Protein AF-A0A522CLH1-F1 (afdb_monomer)

Nearest PDB structures (foldseek):
  8a1g-assembly2_B  TM=3.200E-01  e=8.441E+00  Homo sapiens

Foldseek 3Di:
DVVVVCVVVVVVLVVVVVVLVVCPVDCQQFVAWDQAPVGIDTAGHVSVVVVLVSVVVVLVVVVVVLVVVLVPDPDPLVNVLSVQLNVLVVVLNVLQVQCVCNNHRHRGDRSNVVNVVSVVSNVCSCVVVVVVVPPVVPDDPVNVVVVVVVCCVVPPDDPVVVVVVVVVVVVVVVD

Mean predicted aligned error: 12.82 Å

Solvent-accessible surface area (backbone atoms only — not comparable to full-atom values): 9777 Å² total; per-residue (Å²): 126,73,67,71,74,48,46,60,55,51,52,51,49,50,54,51,49,52,57,54,59,64,40,63,86,37,57,51,26,47,67,52,72,41,85,47,98,93,46,77,34,62,22,65,16,68,52,41,52,52,48,50,54,53,50,50,54,52,49,53,52,51,52,52,55,45,60,58,49,64,73,70,60,86,54,69,69,61,52,51,40,52,52,44,39,50,51,19,54,53,50,36,51,54,25,45,58,44,25,50,51,30,30,72,73,42,96,46,80,45,40,37,77,55,42,61,56,28,50,51,48,31,50,51,39,47,48,62,53,50,58,74,66,52,56,78,92,70,64,48,74,64,60,54,46,53,54,49,49,54,46,50,71,76,51,63,78,56,75,69,57,58,53,54,55,50,52,61,52,53,55,66,76,76,109

pLDDT: mean 79.71, std 14.05, range [39.56, 94.69]

Structure (mmCIF, N/CA/C/O backbone):
data_AF-A0A522CLH1-F1
#
_entry.id   AF-A0A522CLH1-F1
#
loop_
_atom_site.group_PDB
_atom_site.id
_atom_site.type_symbol
_atom_site.label_atom_id
_atom_site.label_alt_id
_atom_site.label_comp_id
_atom_site.label_asym_id
_atom_site.label_entity_id
_atom_site.label_seq_id
_atom_site.pdbx_PDB_ins_code
_atom_site.Cartn_x
_atom_site.Cartn_y
_atom_site.Cartn_z
_atom_site.occupancy
_atom_site.B_iso_or_equiv
_atom_site.auth_seq_id
_atom_site.auth_comp_id
_atom_site.auth_asym_id
_atom_site.auth_atom_id
_atom_site.pdbx_PDB_model_num
ATOM 1 N N . MET A 1 1 ? -24.764 13.441 1.433 1.00 39.56 1 MET A N 1
ATOM 2 C CA . MET A 1 1 ? -24.248 14.141 0.227 1.00 39.56 1 MET A CA 1
ATOM 3 C C . MET A 1 1 ? -22.774 13.862 -0.121 1.00 39.56 1 MET A C 1
ATOM 5 O O . MET A 1 1 ? -22.397 14.123 -1.254 1.00 39.56 1 MET A O 1
ATOM 9 N N . ILE A 1 2 ? -21.940 13.295 0.769 1.00 50.16 2 ILE A N 1
ATOM 10 C CA . ILE A 1 2 ? -20.507 13.024 0.492 1.00 50.16 2 ILE A CA 1
ATOM 11 C C . ILE A 1 2 ? -20.287 11.871 -0.520 1.00 50.16 2 ILE A C 1
ATOM 13 O O . ILE A 1 2 ? -19.325 11.907 -1.280 1.00 50.16 2 ILE A O 1
ATOM 17 N N . HIS A 1 3 ? -21.199 10.892 -0.607 1.00 53.88 3 HIS A N 1
ATOM 18 C CA . HIS A 1 3 ? -21.029 9.712 -1.473 1.00 53.88 3 HIS A CA 1
ATOM 19 C C . HIS A 1 3 ? -20.966 10.001 -2.984 1.00 53.88 3 HIS A C 1
ATOM 21 O O . HIS A 1 3 ? -20.136 9.411 -3.668 1.00 53.88 3 HIS A O 1
ATOM 27 N N . ARG A 1 4 ? -21.772 10.927 -3.530 1.00 59.34 4 ARG A N 1
ATOM 28 C CA . ARG A 1 4 ? -21.798 11.158 -4.992 1.00 59.34 4 ARG A CA 1
ATOM 29 C C . ARG A 1 4 ? -20.530 11.821 -5.535 1.00 59.34 4 ARG A C 1
ATOM 31 O O . ARG A 1 4 ? -20.151 11.545 -6.666 1.00 59.34 4 ARG A O 1
ATOM 38 N N . ARG A 1 5 ? -19.857 12.668 -4.746 1.00 64.81 5 ARG A N 1
ATOM 39 C CA . ARG A 1 5 ? -18.684 13.426 -5.220 1.00 64.81 5 ARG A CA 1
ATOM 40 C C . ARG A 1 5 ? -17.432 12.556 -5.358 1.00 64.81 5 ARG A C 1
ATOM 42 O O . ARG A 1 5 ? -16.604 12.821 -6.220 1.00 64.81 5 ARG A O 1
ATOM 49 N N . ASN A 1 6 ? -17.314 11.511 -4.543 1.00 77.06 6 ASN A N 1
ATOM 50 C CA . ASN A 1 6 ? -16.165 10.607 -4.584 1.00 77.06 6 ASN A CA 1
ATOM 51 C C . ASN A 1 6 ? -16.384 9.419 -5.530 1.00 77.06 6 ASN A C 1
ATOM 53 O O . ASN A 1 6 ? -15.408 8.804 -5.936 1.00 77.06 6 ASN A O 1
ATOM 57 N N . ALA A 1 7 ? -17.629 9.142 -5.936 1.00 81.62 7 ALA A N 1
ATOM 58 C CA . ALA A 1 7 ? -17.943 8.047 -6.853 1.00 81.62 7 ALA A CA 1
ATOM 59 C C . ALA A 1 7 ? -17.172 8.160 -8.178 1.00 81.62 7 ALA A C 1
ATOM 61 O O . ALA A 1 7 ? -16.608 7.176 -8.639 1.00 81.62 7 ALA A O 1
ATOM 62 N N . ALA A 1 8 ? -17.070 9.366 -8.745 1.00 84.44 8 ALA A N 1
ATOM 63 C CA . ALA A 1 8 ? -16.298 9.593 -9.966 1.00 84.44 8 ALA A CA 1
ATOM 64 C C . ALA A 1 8 ? -14.799 9.294 -9.777 1.00 84.44 8 ALA A C 1
ATOM 66 O O . ALA A 1 8 ? -14.189 8.670 -10.637 1.00 84.44 8 ALA A O 1
ATOM 67 N N . ILE A 1 9 ? -14.220 9.687 -8.635 1.00 85.31 9 ILE A N 1
ATOM 68 C CA . ILE A 1 9 ? -12.810 9.425 -8.302 1.00 85.31 9 ILE A CA 1
ATOM 69 C C . ILE A 1 9 ? -12.582 7.921 -8.132 1.00 85.31 9 ILE A C 1
ATOM 71 O O . ILE A 1 9 ? -11.606 7.385 -8.643 1.00 85.31 9 ILE A O 1
ATOM 75 N N . THR A 1 10 ? -13.502 7.229 -7.460 1.00 85.94 10 THR A N 1
ATOM 76 C CA . THR A 1 10 ? -13.437 5.777 -7.272 1.00 85.94 10 THR A CA 1
ATOM 77 C C . THR A 1 10 ? -13.551 5.035 -8.600 1.00 85.94 10 THR A C 1
ATOM 79 O O . THR A 1 10 ? -12.743 4.152 -8.862 1.00 85.94 10 THR A O 1
ATOM 82 N N . VAL A 1 11 ? -14.500 5.411 -9.463 1.00 89.38 11 VAL A N 1
ATOM 83 C CA . VAL A 1 11 ? -14.669 4.800 -10.793 1.00 89.38 11 VAL A CA 1
ATOM 84 C C . VAL A 1 11 ? -13.444 5.054 -11.669 1.00 89.38 11 VAL A C 1
ATOM 86 O O . VAL A 1 11 ? -12.938 4.122 -12.287 1.00 89.38 11 VAL A O 1
ATOM 89 N N . ALA A 1 12 ? -12.926 6.285 -11.684 1.00 89.19 12 ALA A N 1
ATOM 90 C CA . ALA A 1 12 ? -11.709 6.618 -12.417 1.00 89.19 12 ALA A CA 1
ATOM 91 C C . ALA A 1 12 ? -10.498 5.826 -11.899 1.00 89.19 12 ALA A C 1
ATOM 93 O O . ALA A 1 12 ? -9.730 5.295 -12.697 1.00 89.19 12 ALA A O 1
ATOM 94 N N . GLY A 1 13 ? -10.360 5.692 -10.577 1.00 89.00 13 GLY A N 1
ATOM 95 C CA . GLY A 1 13 ? -9.320 4.875 -9.954 1.00 89.00 13 GLY A CA 1
ATOM 96 C C . GLY A 1 13 ? -9.430 3.401 -10.341 1.00 89.00 13 GLY A C 1
ATOM 97 O O . GLY A 1 13 ? -8.438 2.804 -10.743 1.00 89.00 13 GLY A O 1
ATOM 98 N N . PHE A 1 14 ? -10.636 2.829 -10.314 1.00 90.19 14 PHE A N 1
ATOM 99 C CA . PHE A 1 14 ? -10.875 1.449 -10.749 1.00 90.19 14 PHE A CA 1
ATOM 100 C C . PHE A 1 14 ? -10.531 1.234 -12.223 1.00 90.19 14 PHE A C 1
ATOM 102 O O . PHE A 1 14 ? -9.851 0.265 -12.553 1.00 90.19 14 PHE A O 1
ATOM 109 N N . ALA A 1 15 ? -10.966 2.140 -13.101 1.00 92.50 15 ALA A N 1
ATOM 110 C CA . ALA A 1 15 ? -10.658 2.064 -14.524 1.00 92.50 15 ALA A CA 1
ATOM 111 C C . ALA A 1 15 ? -9.144 2.148 -14.771 1.00 92.50 15 ALA A C 1
ATOM 113 O O . ALA A 1 15 ? -8.591 1.334 -15.507 1.00 92.50 15 ALA A O 1
ATOM 114 N N . LEU A 1 16 ? -8.455 3.078 -14.103 1.00 90.56 16 LEU A N 1
ATOM 115 C CA . LEU A 1 16 ? -7.004 3.214 -14.199 1.00 90.56 16 LEU A CA 1
ATOM 116 C C . LEU A 1 16 ? -6.282 1.964 -13.677 1.00 90.56 16 LEU A C 1
ATOM 118 O O . LEU A 1 16 ? -5.367 1.467 -14.329 1.00 90.56 16 LEU A O 1
ATOM 122 N N . SER A 1 17 ? -6.712 1.421 -12.537 1.00 89.75 17 SER A N 1
ATOM 123 C CA . SER A 1 17 ? -6.170 0.177 -11.986 1.00 89.75 17 SER A CA 1
ATOM 124 C C . SER A 1 17 ? -6.380 -1.011 -12.924 1.00 89.75 17 SER A C 1
ATOM 126 O O . SER A 1 17 ? -5.462 -1.810 -13.082 1.00 89.75 17 SER A O 1
ATOM 128 N N . ALA A 1 18 ? -7.530 -1.105 -13.596 1.00 91.75 18 ALA A N 1
ATOM 129 C CA . ALA A 1 18 ? -7.778 -2.141 -14.595 1.00 91.75 18 ALA A CA 1
ATOM 130 C C . ALA A 1 18 ? -6.819 -2.018 -15.791 1.00 91.75 18 ALA A C 1
ATOM 132 O O . ALA A 1 18 ? -6.244 -3.015 -16.219 1.00 91.75 18 ALA A O 1
ATOM 133 N N . VAL A 1 19 ? -6.576 -0.798 -16.281 1.00 90.56 19 VAL A N 1
ATOM 134 C CA . VAL A 1 19 ? -5.612 -0.550 -17.367 1.00 90.56 19 VAL A CA 1
ATOM 135 C C . VAL A 1 19 ? -4.187 -0.919 -16.946 1.00 90.56 19 VAL A C 1
ATOM 137 O O . VAL A 1 19 ? -3.499 -1.626 -17.679 1.00 90.56 19 VAL A O 1
ATOM 140 N N . ILE A 1 20 ? -3.748 -0.505 -15.752 1.00 88.88 20 ILE A N 1
ATOM 141 C CA . ILE A 1 20 ? -2.423 -0.870 -15.222 1.00 88.88 20 ILE A CA 1
ATOM 142 C C . ILE A 1 20 ? -2.318 -2.390 -15.048 1.00 88.88 20 ILE A C 1
ATOM 144 O O . ILE A 1 20 ? -1.288 -2.970 -15.383 1.00 88.88 20 ILE A O 1
ATOM 148 N N . SER A 1 21 ? -3.382 -3.056 -14.597 1.00 91.31 21 SER A N 1
ATOM 149 C CA . SER A 1 21 ? -3.404 -4.512 -14.448 1.00 91.31 21 SER A CA 1
ATOM 150 C C . SER A 1 21 ? -3.232 -5.255 -15.772 1.00 91.31 21 SER A C 1
ATOM 152 O O . SER A 1 21 ? -2.751 -6.376 -15.756 1.00 91.31 21 SER A O 1
ATOM 154 N N . LEU A 1 22 ? -3.589 -4.676 -16.921 1.00 91.31 22 LEU A N 1
ATOM 155 C CA . LEU A 1 22 ? -3.307 -5.309 -18.216 1.00 91.31 22 LEU A CA 1
ATOM 156 C C . LEU A 1 22 ? -1.813 -5.261 -18.564 1.00 91.31 22 LEU A C 1
ATOM 158 O O . LEU A 1 22 ? -1.315 -6.126 -19.280 1.00 91.31 22 LEU A O 1
ATOM 162 N N . SER A 1 23 ? -1.080 -4.282 -18.026 1.00 89.88 23 SER A N 1
ATOM 163 C CA . SER A 1 23 ? 0.360 -4.145 -18.265 1.00 89.88 23 SER A CA 1
ATOM 164 C C . SER A 1 23 ? 1.209 -5.177 -17.519 1.00 89.88 23 SER A C 1
ATOM 166 O O . SER A 1 23 ? 2.369 -5.363 -17.881 1.00 89.88 23 SER A O 1
ATOM 168 N N . THR A 1 24 ? 0.662 -5.898 -16.530 1.00 88.81 24 THR A N 1
ATOM 169 C CA . THR A 1 24 ? 1.427 -6.877 -15.734 1.00 88.81 24 THR A CA 1
ATOM 170 C C . THR A 1 24 ? 1.978 -8.039 -16.554 1.00 88.81 24 THR A C 1
ATOM 172 O O . THR A 1 24 ? 2.958 -8.648 -16.142 1.00 88.81 24 THR A O 1
ATOM 175 N N . PHE A 1 25 ? 1.373 -8.339 -17.707 1.00 88.44 25 PHE A N 1
ATOM 176 C CA . PHE A 1 25 ? 1.836 -9.384 -18.628 1.00 88.44 25 PHE A CA 1
ATOM 177 C C . PHE A 1 25 ? 2.953 -8.924 -19.573 1.00 88.44 25 PHE A C 1
ATOM 179 O O . PHE A 1 25 ? 3.418 -9.705 -20.397 1.00 88.44 25 PHE A O 1
ATOM 186 N N . THR A 1 26 ? 3.355 -7.657 -19.496 1.00 89.00 26 THR A N 1
ATOM 187 C CA . THR A 1 26 ? 4.383 -7.076 -20.362 1.00 89.00 26 THR A CA 1
ATOM 188 C C . THR A 1 26 ? 5.662 -6.809 -19.580 1.00 89.00 26 THR A C 1
ATOM 190 O O . THR A 1 26 ? 5.616 -6.516 -18.381 1.00 89.00 26 THR A O 1
ATOM 193 N N . ASP A 1 27 ? 6.797 -6.800 -20.280 1.00 87.88 27 ASP A N 1
ATOM 194 C CA . ASP A 1 27 ? 8.099 -6.475 -19.684 1.00 87.88 27 ASP A CA 1
ATOM 195 C C . ASP A 1 27 ? 8.101 -5.073 -19.049 1.00 87.88 27 ASP A C 1
ATOM 197 O O . ASP A 1 27 ? 8.800 -4.812 -18.077 1.00 87.88 27 ASP A O 1
ATOM 201 N N . TYR A 1 28 ? 7.224 -4.161 -19.480 1.00 88.50 28 TYR A N 1
ATOM 202 C CA . TYR A 1 28 ? 7.102 -2.832 -18.876 1.00 88.50 28 TYR A CA 1
ATOM 203 C C . TYR A 1 28 ? 6.756 -2.841 -17.378 1.00 88.50 28 TYR A C 1
ATOM 205 O O . TYR A 1 28 ? 7.040 -1.847 -16.699 1.00 88.50 28 TYR A O 1
ATOM 213 N N . TYR A 1 29 ? 6.166 -3.920 -16.852 1.00 88.06 29 TYR A N 1
ATOM 214 C CA . TYR A 1 29 ? 5.840 -4.050 -15.430 1.00 88.06 29 TYR A CA 1
ATOM 215 C C . TYR A 1 29 ? 7.004 -4.638 -14.622 1.00 88.06 29 TYR A C 1
ATOM 217 O O . TYR A 1 29 ? 7.441 -4.025 -13.645 1.00 88.06 29 TYR A O 1
ATOM 225 N N . LEU A 1 30 ? 7.571 -5.766 -15.058 1.00 90.62 30 LEU A N 1
ATOM 226 C CA . LEU A 1 30 ? 8.748 -6.401 -14.457 1.00 90.62 30 LEU A CA 1
ATOM 227 C C . LEU A 1 30 ? 9.742 -6.788 -15.557 1.00 90.62 30 LEU A C 1
ATOM 229 O O . LEU A 1 30 ? 9.382 -7.510 -16.475 1.00 90.62 30 LEU A O 1
ATOM 233 N N . ASN A 1 31 ? 10.999 -6.344 -15.441 1.00 89.81 31 ASN A N 1
ATOM 234 C CA . ASN A 1 31 ? 12.033 -6.534 -16.477 1.00 89.81 31 ASN A CA 1
ATOM 235 C C . ASN A 1 31 ? 13.132 -7.530 -16.055 1.00 89.81 31 ASN A C 1
ATOM 237 O O . ASN A 1 31 ? 14.316 -7.304 -16.315 1.00 89.81 31 ASN A O 1
ATOM 241 N N . GLY A 1 32 ? 12.766 -8.597 -15.343 1.00 89.50 32 GLY A N 1
ATOM 242 C CA . GLY A 1 32 ? 13.696 -9.624 -14.857 1.00 89.50 32 GLY A CA 1
ATOM 243 C C . GLY A 1 32 ? 13.917 -9.600 -13.343 1.00 89.50 32 GLY A C 1
ATOM 244 O O . GLY A 1 32 ? 13.097 -9.066 -12.592 1.00 89.50 32 GLY A O 1
ATOM 245 N N . LEU A 1 33 ? 15.021 -10.205 -12.896 1.00 90.81 33 LEU A N 1
ATOM 246 C CA . LEU A 1 33 ? 15.347 -10.403 -11.482 1.00 90.81 33 LEU A CA 1
ATOM 247 C C . LEU A 1 33 ? 16.738 -9.857 -11.141 1.00 90.81 33 LEU A C 1
ATOM 249 O O . LEU A 1 33 ? 17.654 -9.879 -11.960 1.00 90.81 33 LEU A O 1
ATOM 253 N N . TRP A 1 34 ? 16.869 -9.371 -9.916 1.00 90.25 34 TRP A N 1
ATOM 254 C CA . TRP A 1 34 ? 18.128 -9.098 -9.246 1.00 90.25 34 TRP A CA 1
ATOM 255 C C . TRP A 1 34 ? 18.468 -10.258 -8.319 1.00 90.25 34 TRP A C 1
ATOM 257 O O . TRP A 1 34 ? 17.582 -10.803 -7.653 1.00 90.25 34 TRP A O 1
ATOM 267 N N . GLU A 1 35 ? 19.749 -10.605 -8.272 1.00 91.62 35 GLU A N 1
ATOM 268 C CA . GLU A 1 35 ? 20.289 -11.616 -7.370 1.00 91.62 35 GLU A CA 1
ATOM 269 C C . GLU A 1 35 ? 21.031 -10.916 -6.234 1.00 91.62 35 GLU A C 1
ATOM 271 O O . GLU A 1 35 ? 21.909 -10.084 -6.470 1.00 91.62 35 GLU A O 1
ATOM 276 N N . TYR A 1 36 ? 20.664 -11.248 -5.003 1.00 91.31 36 TYR A N 1
ATOM 277 C CA . TYR A 1 36 ? 21.261 -10.725 -3.782 1.00 91.31 36 TYR A CA 1
ATOM 278 C C . TYR A 1 36 ? 21.661 -11.872 -2.859 1.00 91.31 36 TYR A C 1
ATOM 280 O O . TYR A 1 36 ? 21.187 -12.999 -3.002 1.00 91.31 36 TYR A O 1
ATOM 288 N N . GLN A 1 37 ? 22.481 -11.586 -1.846 1.00 90.00 37 GLN A N 1
ATOM 289 C CA . GLN A 1 37 ? 22.905 -12.610 -0.880 1.00 90.00 37 GLN A CA 1
ATOM 290 C C . GLN A 1 37 ? 21.736 -13.219 -0.091 1.00 90.00 37 GLN A C 1
ATOM 292 O O . GLN A 1 37 ? 21.799 -14.368 0.333 1.00 90.00 37 GLN A O 1
ATOM 297 N N . TRP A 1 38 ? 20.664 -12.452 0.102 1.00 90.62 38 TRP A N 1
ATOM 298 C CA . TRP A 1 38 ? 19.454 -12.87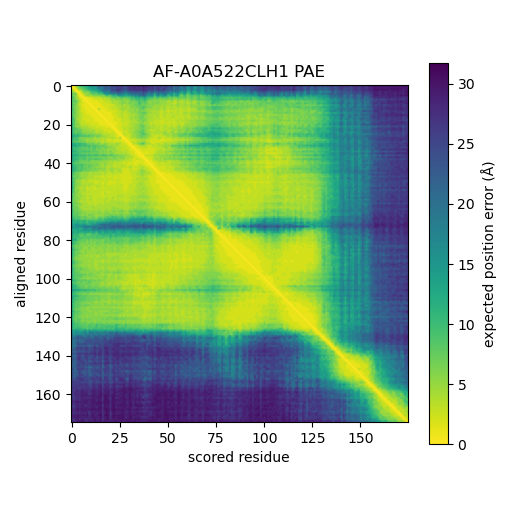9 0.806 1.00 90.62 38 TRP A CA 1
ATOM 299 C C . TRP A 1 38 ? 18.387 -13.490 -0.116 1.00 90.62 38 TRP A C 1
ATOM 301 O O . TRP A 1 38 ? 17.350 -13.927 0.382 1.00 90.62 38 TRP A O 1
ATOM 311 N N . GLY A 1 39 ? 18.604 -13.522 -1.436 1.00 90.19 39 GLY A N 1
ATOM 312 C CA . GLY A 1 39 ? 17.684 -14.133 -2.395 1.00 90.19 39 GLY A CA 1
ATOM 313 C C . GLY A 1 39 ? 17.441 -13.300 -3.653 1.00 90.19 39 GLY A C 1
ATOM 314 O O . GLY A 1 39 ? 18.260 -12.476 -4.052 1.00 90.19 39 GLY A O 1
ATOM 315 N N . TYR A 1 40 ? 16.297 -13.538 -4.293 1.00 90.50 40 TYR A N 1
ATOM 316 C CA . TYR A 1 40 ? 15.927 -12.922 -5.567 1.00 90.50 40 TYR A CA 1
ATOM 317 C C . TYR A 1 40 ? 14.871 -11.833 -5.384 1.00 90.50 40 TYR A C 1
ATOM 319 O O . TYR A 1 40 ? 13.930 -11.994 -4.604 1.00 90.50 40 TYR A O 1
ATOM 327 N N . MET A 1 41 ? 14.981 -10.753 -6.158 1.00 91.00 41 MET A N 1
ATOM 328 C CA . MET A 1 41 ? 13.986 -9.678 -6.191 1.00 91.00 41 MET A CA 1
ATOM 329 C C . MET A 1 41 ? 13.643 -9.290 -7.618 1.00 91.00 41 MET A C 1
ATOM 331 O O . MET A 1 41 ? 14.515 -9.202 -8.475 1.00 91.00 41 MET A O 1
ATOM 335 N N . ALA A 1 42 ? 12.372 -9.009 -7.884 1.00 90.69 42 ALA A N 1
ATOM 336 C CA . ALA A 1 42 ? 11.955 -8.582 -9.211 1.00 90.69 42 ALA A CA 1
ATOM 337 C C . ALA A 1 42 ? 12.427 -7.146 -9.511 1.00 90.69 42 ALA A C 1
ATOM 339 O O . ALA A 1 42 ? 12.296 -6.239 -8.684 1.00 90.69 42 ALA A O 1
ATOM 340 N N . ARG A 1 43 ? 12.943 -6.926 -10.723 1.00 91.19 43 ARG A N 1
ATOM 341 C CA . ARG A 1 43 ? 13.342 -5.604 -11.213 1.00 91.19 43 ARG A CA 1
ATOM 342 C C . ARG A 1 43 ? 12.100 -4.792 -11.581 1.00 91.19 43 ARG A C 1
ATOM 344 O O . ARG A 1 43 ? 11.349 -5.182 -12.477 1.00 91.19 43 ARG A O 1
ATOM 351 N N . ALA A 1 44 ? 11.914 -3.639 -10.935 1.00 89.56 44 ALA A N 1
ATOM 352 C CA . ALA A 1 44 ? 10.800 -2.736 -11.231 1.00 89.56 44 ALA A CA 1
ATOM 353 C C . ALA A 1 44 ? 10.912 -2.163 -12.653 1.00 89.56 44 ALA A C 1
ATOM 355 O O . ALA A 1 44 ? 11.879 -1.469 -12.974 1.00 89.56 44 ALA A O 1
ATOM 356 N N . GLY A 1 45 ? 9.908 -2.417 -13.493 1.00 90.50 45 GLY A N 1
ATOM 357 C CA . GLY A 1 45 ? 9.747 -1.731 -14.771 1.00 90.50 45 GLY A CA 1
ATOM 358 C C . GLY A 1 45 ? 9.132 -0.337 -14.633 1.00 90.50 45 GLY A C 1
ATOM 359 O O . GLY A 1 45 ? 8.743 0.100 -13.547 1.00 90.50 45 GLY A O 1
ATOM 360 N N . ILE A 1 46 ? 9.016 0.372 -15.756 1.00 90.69 46 ILE A N 1
ATOM 361 C CA . ILE A 1 46 ? 8.446 1.726 -15.796 1.00 90.69 46 ILE A CA 1
ATOM 362 C C . ILE A 1 46 ? 6.981 1.762 -15.329 1.00 90.69 46 ILE A C 1
ATOM 364 O O . ILE A 1 46 ? 6.585 2.681 -14.613 1.00 90.69 46 ILE A O 1
ATOM 368 N N . MET A 1 47 ? 6.181 0.739 -15.654 1.00 90.38 47 MET A N 1
ATOM 369 C CA . MET A 1 47 ? 4.776 0.665 -15.228 1.00 90.38 47 MET A CA 1
ATOM 370 C C . MET A 1 47 ? 4.653 0.414 -13.725 1.00 90.38 47 MET A C 1
ATOM 372 O O . MET A 1 47 ? 3.752 0.958 -13.088 1.00 90.38 47 MET A O 1
ATOM 376 N N . MET A 1 48 ? 5.595 -0.325 -13.132 1.00 89.62 48 MET A N 1
ATOM 377 C CA . MET A 1 48 ? 5.661 -0.509 -11.680 1.00 89.62 48 MET A CA 1
ATOM 378 C C . MET A 1 48 ? 5.953 0.820 -10.960 1.00 89.62 48 MET A C 1
ATOM 380 O O . MET A 1 48 ? 5.335 1.120 -9.941 1.00 89.62 48 MET A O 1
ATOM 384 N N . GLN A 1 49 ? 6.831 1.666 -11.512 1.00 90.19 49 GLN A N 1
ATOM 385 C CA . GLN A 1 49 ? 7.096 3.000 -10.953 1.00 90.19 49 GLN A CA 1
ATOM 386 C C . GLN A 1 49 ? 5.860 3.909 -11.031 1.00 90.19 49 GLN A C 1
ATOM 388 O O . GLN A 1 49 ? 5.517 4.572 -10.050 1.00 90.19 49 GLN A O 1
ATOM 393 N N . LEU A 1 50 ? 5.144 3.898 -12.163 1.00 91.69 50 LEU A N 1
ATOM 394 C CA . LEU A 1 50 ? 3.875 4.622 -12.308 1.00 91.69 50 LEU A CA 1
ATOM 395 C C . LEU A 1 50 ? 2.824 4.125 -11.310 1.00 91.69 50 LEU A C 1
ATOM 397 O O . LEU A 1 50 ? 2.129 4.933 -10.691 1.00 91.69 50 LEU A O 1
ATOM 401 N N . PHE A 1 51 ? 2.746 2.810 -11.098 1.00 90.50 51 PHE A N 1
ATOM 402 C CA . PHE A 1 51 ? 1.867 2.214 -10.097 1.00 90.50 51 PHE A CA 1
ATOM 403 C C . PHE A 1 51 ? 2.218 2.662 -8.670 1.00 90.50 51 PHE A C 1
ATOM 405 O O . PHE A 1 51 ? 1.313 2.958 -7.886 1.00 90.50 51 PHE A O 1
ATOM 412 N N . TYR A 1 52 ? 3.503 2.785 -8.325 1.00 89.75 52 TYR A N 1
ATOM 413 C CA . TYR A 1 52 ? 3.919 3.318 -7.024 1.00 89.75 52 TYR A CA 1
ATOM 414 C C . TYR A 1 52 ? 3.537 4.782 -6.834 1.00 89.75 52 TYR A C 1
ATOM 416 O O . TYR A 1 52 ? 3.027 5.134 -5.769 1.00 89.75 52 TYR A O 1
ATOM 424 N N . ILE A 1 53 ? 3.698 5.621 -7.860 1.00 91.81 53 ILE A N 1
ATOM 425 C CA . ILE A 1 53 ? 3.257 7.022 -7.814 1.00 91.81 53 ILE A CA 1
ATOM 426 C C . ILE A 1 53 ? 1.735 7.093 -7.634 1.00 91.81 53 ILE A C 1
ATOM 428 O O . ILE A 1 53 ? 1.247 7.802 -6.753 1.00 91.81 53 ILE A O 1
ATOM 432 N N . TYR A 1 54 ? 0.977 6.321 -8.414 1.00 92.06 54 TYR A N 1
ATOM 433 C CA . TYR A 1 54 ? -0.480 6.237 -8.291 1.00 92.06 54 TYR A CA 1
ATOM 434 C C . TYR A 1 54 ? -0.922 5.781 -6.890 1.00 92.06 54 TYR A C 1
ATOM 436 O O . TYR A 1 54 ? -1.820 6.376 -6.283 1.00 92.06 54 TYR A O 1
ATOM 444 N N . SER A 1 55 ? -0.253 4.768 -6.341 1.00 89.62 55 SER A N 1
ATOM 445 C CA . SER A 1 55 ? -0.522 4.245 -4.998 1.00 89.62 55 SER A CA 1
ATOM 446 C C . SER A 1 55 ? -0.209 5.278 -3.912 1.00 89.62 55 SER A C 1
ATOM 448 O O . SER A 1 55 ? -0.998 5.447 -2.982 1.00 89.62 55 SER A O 1
ATOM 450 N N . LEU A 1 56 ? 0.894 6.022 -4.051 1.00 91.25 56 LEU A N 1
ATOM 451 C CA . LEU A 1 56 ? 1.262 7.113 -3.147 1.00 91.25 56 LEU A CA 1
ATOM 452 C C . LEU A 1 56 ? 0.195 8.217 -3.144 1.00 91.25 56 LEU A C 1
ATOM 454 O O . LEU A 1 56 ? -0.243 8.644 -2.076 1.00 91.25 56 LEU A O 1
ATOM 458 N N . LEU A 1 57 ? -0.261 8.651 -4.323 1.00 92.12 57 LEU A N 1
ATOM 459 C CA . LEU A 1 57 ? -1.311 9.668 -4.453 1.00 92.12 57 LEU A CA 1
ATOM 460 C C . LEU A 1 57 ? -2.624 9.211 -3.811 1.00 92.12 57 LEU A C 1
ATOM 462 O O . LEU A 1 57 ? -3.263 9.971 -3.079 1.00 92.12 57 LEU A O 1
ATOM 466 N N . THR A 1 58 ? -2.998 7.952 -4.037 1.00 88.94 58 THR A N 1
ATOM 467 C CA . THR A 1 58 ? -4.199 7.349 -3.448 1.00 88.94 58 THR A CA 1
ATOM 468 C C . THR A 1 58 ? -4.096 7.279 -1.923 1.00 88.94 58 THR A C 1
ATOM 470 O O . THR A 1 58 ? -5.050 7.625 -1.224 1.00 88.94 58 THR A O 1
ATOM 473 N N . MET A 1 59 ? -2.926 6.917 -1.388 1.00 89.88 59 MET A N 1
ATOM 474 C CA . MET A 1 59 ? -2.678 6.926 0.054 1.00 89.88 59 MET A CA 1
ATOM 475 C C . MET A 1 59 ? -2.796 8.337 0.640 1.00 89.88 59 MET A C 1
ATOM 477 O O . MET A 1 59 ? -3.490 8.523 1.639 1.00 89.88 59 MET A O 1
ATOM 481 N N . VAL A 1 60 ? -2.161 9.340 0.026 1.00 90.94 60 VAL A N 1
ATOM 482 C CA . VAL A 1 60 ? -2.240 10.737 0.484 1.00 90.94 60 VAL A CA 1
ATOM 483 C C . VAL A 1 60 ? -3.692 11.217 0.494 1.00 90.94 60 VAL A C 1
ATOM 485 O O . VAL A 1 60 ? -4.141 11.806 1.479 1.00 90.94 60 VAL A O 1
ATOM 488 N N . TYR A 1 61 ? -4.461 10.907 -0.552 1.00 89.44 61 TYR A N 1
ATOM 489 C CA . TYR A 1 61 ? -5.892 11.205 -0.595 1.00 89.44 61 TYR A CA 1
ATOM 490 C C . TYR A 1 61 ? -6.662 10.527 0.552 1.00 89.44 61 TYR A C 1
ATOM 492 O O . TYR A 1 61 ? -7.477 11.179 1.213 1.00 89.44 61 TYR A O 1
ATOM 500 N N . GLY A 1 62 ? -6.364 9.255 0.839 1.00 86.44 62 GLY A N 1
ATOM 501 C CA . GLY A 1 62 ? -6.927 8.510 1.967 1.00 86.44 62 GLY A CA 1
ATOM 502 C C . GLY A 1 62 ? -6.620 9.153 3.323 1.00 86.44 62 GLY A C 1
ATOM 503 O O . GLY A 1 62 ? -7.532 9.359 4.124 1.00 86.44 62 GLY A O 1
ATOM 504 N N . ILE A 1 63 ? -5.369 9.563 3.553 1.00 87.81 63 ILE A N 1
ATOM 505 C CA . ILE A 1 63 ? -4.940 10.254 4.781 1.00 87.81 63 ILE A CA 1
ATOM 506 C C . ILE A 1 63 ? -5.648 11.610 4.927 1.00 87.81 63 ILE A C 1
ATOM 508 O O . ILE A 1 63 ? -6.074 11.969 6.023 1.00 87.81 63 ILE A O 1
ATOM 512 N N . ILE A 1 64 ? -5.834 12.364 3.839 1.00 87.69 64 ILE A N 1
ATOM 513 C CA . ILE A 1 64 ? -6.566 13.643 3.870 1.00 87.69 64 ILE A CA 1
ATOM 514 C C . ILE A 1 64 ? -8.044 13.421 4.215 1.00 87.69 64 ILE A C 1
ATOM 516 O O . ILE A 1 64 ? -8.606 14.146 5.041 1.00 87.69 64 ILE A O 1
ATOM 520 N N . MET A 1 65 ? -8.687 12.432 3.588 1.00 84.19 65 MET A N 1
ATOM 521 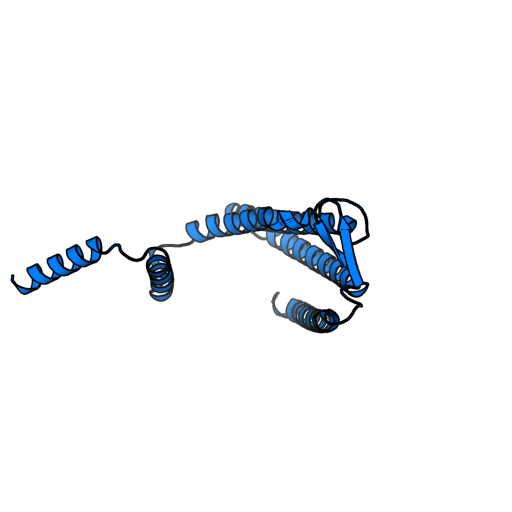C CA . MET A 1 65 ? -10.063 12.029 3.904 1.00 84.19 65 MET A CA 1
ATOM 522 C C . MET A 1 65 ? -10.196 11.638 5.377 1.00 84.19 65 MET A C 1
ATOM 524 O O . MET A 1 65 ? -11.116 12.098 6.055 1.00 84.19 65 MET A O 1
ATOM 528 N N . PHE A 1 66 ? -9.235 10.873 5.885 1.00 83.19 66 PHE A N 1
ATOM 529 C CA . PHE A 1 66 ? -9.168 10.489 7.283 1.00 83.19 66 PHE A CA 1
ATOM 530 C C . PHE A 1 66 ? -9.022 11.688 8.224 1.00 83.19 66 PHE A C 1
ATOM 532 O O . PHE A 1 66 ? -9.813 11.853 9.148 1.00 83.19 66 PHE A O 1
ATOM 539 N N . ALA A 1 67 ? -8.052 12.569 7.972 1.00 82.12 67 ALA A N 1
ATOM 540 C CA . ALA A 1 67 ? -7.808 13.742 8.807 1.00 82.12 67 ALA A CA 1
ATOM 541 C C . ALA A 1 67 ? -9.033 14.668 8.867 1.00 82.12 67 ALA A C 1
ATOM 543 O O . ALA A 1 67 ? -9.304 15.284 9.897 1.00 82.12 67 ALA A O 1
ATOM 544 N N . ARG A 1 68 ? -9.806 14.747 7.777 1.00 82.88 68 ARG A N 1
ATOM 545 C CA . ARG A 1 68 ? -11.093 15.456 7.749 1.00 82.88 68 ARG A CA 1
ATOM 546 C C . ARG A 1 68 ? -12.153 14.766 8.600 1.00 82.88 68 ARG A C 1
ATOM 548 O O . ARG A 1 68 ? -12.907 15.457 9.275 1.00 82.88 68 ARG A O 1
ATOM 555 N N . ARG A 1 69 ? -12.212 13.434 8.571 1.00 76.62 69 ARG A N 1
ATOM 556 C CA . ARG A 1 69 ? -13.183 12.642 9.331 1.00 76.62 69 ARG A CA 1
ATOM 557 C C . ARG A 1 69 ? -12.918 12.693 10.841 1.00 76.62 69 ARG A C 1
ATOM 559 O O . ARG A 1 69 ? -13.835 13.018 11.589 1.00 76.62 69 ARG A O 1
ATOM 566 N N . ASN A 1 70 ? -11.657 12.545 11.245 1.00 76.06 70 ASN A N 1
ATOM 567 C CA . ASN A 1 70 ? -11.219 12.591 12.644 1.00 76.06 70 ASN A CA 1
ATOM 568 C C . ASN A 1 70 ? -11.516 13.941 13.337 1.00 76.06 70 ASN A C 1
ATOM 570 O O . ASN A 1 70 ? -11.618 14.011 14.556 1.00 76.06 70 ASN A O 1
ATOM 574 N N . ARG A 1 71 ? -11.675 15.035 12.573 1.00 72.12 71 ARG A N 1
ATOM 575 C CA . ARG A 1 71 ? -12.071 16.355 13.109 1.00 72.12 71 ARG A CA 1
ATOM 576 C C . ARG A 1 71 ? -13.557 16.463 13.466 1.00 72.12 71 ARG A C 1
ATOM 578 O O . ARG A 1 71 ? -13.926 17.395 14.169 1.00 72.12 71 ARG A O 1
ATOM 585 N N . VAL A 1 72 ? -14.398 15.569 12.947 1.00 73.75 72 VAL A N 1
ATOM 586 C CA . VAL A 1 72 ? -15.864 15.622 13.097 1.00 73.75 72 VAL A CA 1
ATOM 587 C C . VAL A 1 72 ? -16.363 14.617 14.138 1.00 73.75 72 VAL A C 1
ATOM 589 O O . VAL A 1 72 ? -17.419 14.823 14.727 1.00 73.75 72 VAL A O 1
ATOM 592 N N . GLU A 1 73 ? -15.621 13.539 14.388 1.00 65.69 73 GLU A N 1
ATOM 593 C CA . GLU A 1 73 ? -15.994 12.535 15.388 1.00 65.69 73 GLU A CA 1
ATOM 594 C C . GLU A 1 73 ? -15.857 13.086 16.804 1.00 65.69 73 GLU A C 1
ATOM 596 O O . GLU A 1 73 ? -14.822 13.649 17.153 1.00 65.69 73 GLU A O 1
ATOM 601 N N . ALA A 1 74 ? -16.907 12.932 17.610 1.00 57.72 74 ALA A N 1
ATOM 602 C CA . ALA A 1 74 ? -16.962 13.405 18.992 1.00 57.72 74 ALA A CA 1
ATOM 603 C C . ALA A 1 74 ? -16.561 12.329 20.019 1.00 57.72 74 ALA A C 1
ATOM 605 O O . ALA A 1 74 ? -16.211 12.680 21.141 1.00 57.72 74 ALA A O 1
ATOM 606 N N . ASP A 1 75 ? -16.588 11.047 19.640 1.00 74.31 75 ASP A N 1
ATOM 607 C CA . ASP A 1 75 ? -16.283 9.925 20.532 1.00 74.31 75 ASP A CA 1
ATOM 608 C C . ASP A 1 75 ? -14.778 9.607 20.542 1.00 74.31 75 ASP A C 1
ATOM 610 O O . ASP A 1 75 ? -14.156 9.397 19.497 1.00 74.31 75 ASP A O 1
ATOM 614 N N . GLU A 1 76 ? -14.178 9.583 21.731 1.00 74.44 76 GLU A N 1
ATOM 615 C CA . GLU A 1 76 ? -12.746 9.340 21.911 1.00 74.44 76 GLU A CA 1
ATOM 616 C C . GLU A 1 76 ? -12.370 7.875 21.622 1.00 74.44 76 GLU A C 1
ATOM 618 O O . GLU A 1 76 ? -11.267 7.625 21.130 1.00 74.44 76 GLU A O 1
ATOM 623 N N . SER A 1 77 ? -13.287 6.917 21.829 1.00 70.88 77 SER A N 1
ATOM 624 C CA . SER A 1 77 ? -13.047 5.495 21.522 1.00 70.88 77 SER A CA 1
ATOM 625 C C . SER A 1 77 ? -12.858 5.267 20.018 1.00 70.88 77 SER A C 1
ATOM 627 O O . SER A 1 77 ? -11.857 4.686 19.579 1.00 70.88 77 SER A O 1
ATOM 629 N N . GLU A 1 78 ? -13.763 5.822 19.211 1.00 75.44 78 GLU A N 1
ATOM 630 C CA . GLU A 1 78 ? -13.705 5.750 17.747 1.00 75.44 78 GLU A CA 1
ATOM 631 C C . GLU A 1 78 ? -12.449 6.440 17.196 1.00 75.44 78 GLU A C 1
ATOM 633 O O . GLU A 1 78 ? -11.770 5.910 16.315 1.00 75.44 78 GLU A O 1
ATOM 638 N N . ARG A 1 79 ? -12.044 7.579 17.777 1.00 78.44 79 ARG A N 1
ATOM 639 C CA . ARG A 1 79 ? -10.807 8.283 17.388 1.00 78.44 79 ARG A CA 1
ATOM 640 C C . ARG A 1 79 ? -9.545 7.458 17.618 1.00 78.44 79 ARG A C 1
ATOM 642 O O . ARG A 1 79 ? -8.571 7.611 16.877 1.00 78.44 79 ARG A O 1
ATOM 649 N N . VAL A 1 80 ? -9.494 6.637 18.668 1.00 80.88 80 VAL A N 1
ATOM 650 C CA . VAL A 1 80 ? -8.340 5.758 18.928 1.00 80.88 80 VAL A CA 1
ATOM 651 C C . VAL A 1 80 ? -8.283 4.633 17.892 1.00 80.88 80 VAL A C 1
ATOM 653 O O . VAL A 1 80 ? -7.216 4.418 17.312 1.00 80.88 80 VAL A O 1
ATOM 656 N N . LYS A 1 81 ? -9.420 3.989 17.582 1.00 81.75 81 LYS A N 1
ATOM 657 C CA . LYS A 1 81 ? -9.538 2.970 16.514 1.00 81.75 81 LYS A CA 1
ATOM 658 C C . LYS A 1 81 ? -9.033 3.514 15.180 1.00 81.75 81 LYS A C 1
ATOM 660 O O . LYS A 1 81 ? -8.173 2.931 14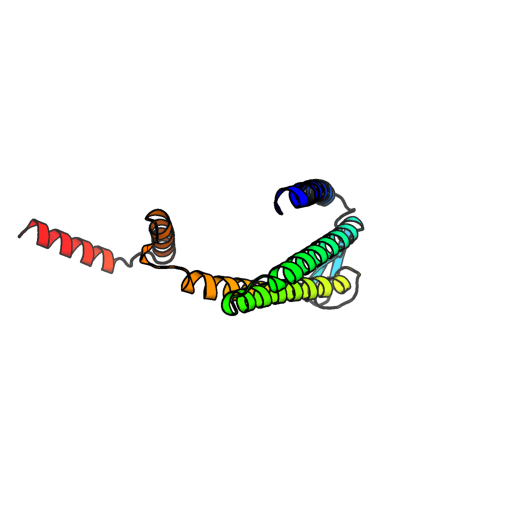.519 1.00 81.75 81 LYS A O 1
ATOM 665 N N . LEU A 1 82 ? -9.545 4.680 14.818 1.00 81.25 82 LEU A N 1
ATOM 666 C CA . LEU A 1 82 ? -9.255 5.365 13.572 1.00 81.25 82 LEU A CA 1
ATOM 667 C C . LEU A 1 82 ? -7.780 5.769 13.453 1.00 81.25 82 LEU A C 1
ATOM 669 O O . LEU A 1 82 ? -7.156 5.517 12.420 1.00 81.25 82 LEU A O 1
ATOM 673 N N . ARG A 1 83 ? -7.183 6.321 14.518 1.00 85.81 83 ARG A N 1
ATOM 674 C CA . ARG A 1 83 ? -5.744 6.641 14.551 1.00 85.81 83 ARG A CA 1
ATOM 675 C C . ARG A 1 83 ? -4.875 5.400 14.381 1.00 85.81 83 ARG A C 1
ATOM 677 O O . ARG A 1 83 ? -3.904 5.446 13.629 1.00 85.81 83 ARG A O 1
ATOM 684 N N . LEU A 1 84 ? -5.228 4.303 15.045 1.00 87.94 84 LEU A N 1
ATOM 685 C CA . LEU A 1 84 ? -4.495 3.043 14.960 1.00 87.94 84 LEU A CA 1
ATOM 686 C C . LEU A 1 84 ? -4.554 2.427 13.554 1.00 87.94 84 LEU A C 1
ATOM 688 O O . LEU A 1 84 ? -3.537 1.955 13.042 1.00 87.94 84 LEU A O 1
ATOM 692 N N . LEU A 1 85 ? -5.717 2.481 12.902 1.00 87.88 85 LEU A N 1
ATOM 693 C CA . LEU A 1 85 ? -5.895 2.010 11.528 1.00 87.88 85 LEU A CA 1
ATOM 694 C C . LEU A 1 85 ? -5.007 2.810 10.565 1.00 87.88 85 LEU A C 1
ATOM 696 O O . LEU A 1 85 ? -4.238 2.232 9.798 1.00 87.88 85 LEU A O 1
ATOM 700 N N . VAL A 1 86 ? -5.039 4.141 10.645 1.00 88.50 86 VAL A N 1
ATOM 701 C CA . VAL A 1 86 ? -4.203 4.992 9.784 1.00 88.50 86 VAL A CA 1
ATOM 702 C C . VAL A 1 86 ? -2.722 4.834 10.065 1.00 88.50 86 VAL A C 1
ATOM 704 O O . VAL A 1 86 ? -1.935 4.782 9.122 1.00 88.50 86 VAL A O 1
ATOM 707 N N . PHE A 1 87 ? -2.337 4.695 11.330 1.00 90.94 87 PHE A N 1
ATOM 708 C CA . PHE A 1 87 ? -0.960 4.382 11.685 1.00 90.94 87 PHE A CA 1
ATOM 709 C C . PHE A 1 87 ? -0.501 3.069 11.035 1.00 90.94 87 PHE A C 1
ATOM 711 O O . PHE A 1 87 ? 0.575 3.026 10.442 1.00 90.94 87 PHE A O 1
ATOM 718 N N . SER A 1 88 ? -1.347 2.036 11.053 1.00 91.62 88 SER A N 1
ATOM 719 C CA . SER A 1 88 ? -1.066 0.748 10.408 1.00 91.62 88 SER A CA 1
ATOM 720 C C . SER A 1 88 ? -0.912 0.883 8.887 1.00 91.62 88 SER A C 1
ATOM 722 O O . SER A 1 88 ? 0.034 0.341 8.319 1.00 91.62 88 SER A O 1
ATOM 724 N N . ILE A 1 89 ? -1.775 1.662 8.221 1.00 90.88 89 ILE A N 1
ATOM 725 C CA . ILE A 1 89 ? -1.672 1.935 6.774 1.00 90.88 89 ILE A CA 1
ATOM 726 C C . ILE A 1 89 ? -0.374 2.680 6.436 1.00 90.88 89 ILE A C 1
ATOM 728 O O . ILE A 1 89 ? 0.324 2.309 5.492 1.00 90.88 89 ILE A O 1
ATOM 732 N N . ILE A 1 90 ? -0.034 3.721 7.202 1.00 92.62 90 ILE A N 1
ATOM 733 C CA . ILE A 1 90 ? 1.198 4.491 6.994 1.00 92.62 90 ILE A CA 1
ATOM 734 C C . ILE A 1 90 ? 2.411 3.578 7.172 1.00 92.62 90 ILE A C 1
ATOM 736 O O . ILE A 1 90 ? 3.298 3.569 6.320 1.00 92.62 90 ILE A O 1
ATOM 740 N N . LEU A 1 91 ? 2.431 2.773 8.237 1.00 94.31 91 LEU A N 1
ATOM 741 C CA . LEU A 1 91 ? 3.499 1.815 8.502 1.00 94.31 91 LEU A CA 1
ATOM 742 C C . LEU A 1 91 ? 3.641 0.793 7.365 1.00 94.31 91 LEU A C 1
ATOM 744 O O . LEU A 1 91 ? 4.754 0.553 6.900 1.00 94.31 91 LEU A O 1
ATOM 748 N N . PHE A 1 92 ? 2.532 0.242 6.862 1.00 93.44 92 PHE A N 1
ATOM 749 C CA . PHE A 1 92 ? 2.534 -0.647 5.695 1.00 93.44 92 PHE A CA 1
ATOM 750 C C . PHE A 1 92 ? 3.196 0.003 4.484 1.00 93.44 92 PHE A C 1
ATOM 752 O O . PHE A 1 92 ? 4.056 -0.608 3.848 1.00 93.44 92 PHE A O 1
ATOM 759 N N . PHE A 1 93 ? 2.851 1.255 4.188 1.00 92.19 93 PHE A N 1
ATOM 760 C CA . PHE A 1 93 ? 3.428 1.957 3.051 1.00 92.19 93 PHE A CA 1
ATOM 761 C C . PHE A 1 93 ? 4.924 2.239 3.234 1.00 92.19 93 PHE A C 1
ATOM 763 O O . PHE A 1 93 ? 5.693 2.033 2.299 1.00 92.19 93 PHE A O 1
ATOM 770 N N . GLN A 1 94 ? 5.362 2.629 4.436 1.00 92.75 94 GLN A N 1
ATOM 771 C CA . GLN A 1 94 ? 6.787 2.818 4.743 1.00 92.75 94 GLN A CA 1
ATOM 772 C C . GLN A 1 94 ? 7.592 1.528 4.534 1.00 92.75 94 GLN A C 1
ATOM 774 O O . GLN A 1 94 ? 8.649 1.551 3.903 1.00 92.75 94 GLN A O 1
ATOM 779 N N . LEU A 1 95 ? 7.063 0.385 4.979 1.00 93.81 95 LEU A N 1
ATOM 780 C CA . LEU A 1 95 ? 7.699 -0.913 4.743 1.00 93.81 95 LEU A CA 1
ATOM 781 C C . LEU A 1 95 ? 7.772 -1.246 3.246 1.00 93.81 95 LEU A C 1
ATOM 783 O O . LEU A 1 95 ? 8.808 -1.704 2.765 1.00 93.81 95 LEU A O 1
ATOM 787 N N . LYS A 1 96 ? 6.711 -0.966 2.477 1.00 90.88 96 LYS A N 1
ATOM 788 C CA . LYS A 1 96 ? 6.728 -1.152 1.017 1.00 90.88 96 LYS A CA 1
ATOM 789 C C . LYS A 1 96 ? 7.752 -0.252 0.324 1.00 90.88 96 LYS A C 1
ATOM 791 O O . LYS A 1 96 ? 8.483 -0.752 -0.528 1.00 90.88 96 LYS A O 1
ATOM 796 N N . LEU A 1 97 ? 7.884 1.013 0.728 1.00 91.38 97 LEU A N 1
ATOM 797 C CA . LEU A 1 97 ? 8.930 1.910 0.217 1.00 91.38 97 LEU A CA 1
ATOM 798 C C . LEU A 1 97 ? 10.339 1.378 0.505 1.00 91.38 97 LEU A C 1
ATOM 800 O O . LEU A 1 97 ? 11.212 1.475 -0.352 1.00 91.38 97 LEU A O 1
ATOM 804 N N . GLY A 1 98 ? 10.545 0.731 1.654 1.00 90.88 98 GLY A N 1
ATOM 805 C CA . GLY A 1 98 ? 11.802 0.051 1.982 1.00 90.88 98 GLY A CA 1
ATOM 806 C C . GLY A 1 98 ? 12.161 -1.120 1.056 1.00 90.88 98 GLY A C 1
ATOM 807 O O . GLY A 1 98 ? 13.248 -1.670 1.175 1.00 90.88 98 GLY A O 1
ATOM 808 N N . SER A 1 99 ? 11.285 -1.505 0.122 1.00 90.69 99 SER A N 1
ATOM 809 C CA . SER A 1 99 ? 11.591 -2.497 -0.921 1.00 90.69 99 SER A CA 1
ATOM 810 C C . SER A 1 99 ? 12.106 -1.865 -2.216 1.00 90.69 99 SER A C 1
ATOM 812 O O . SER A 1 99 ? 12.679 -2.568 -3.041 1.00 90.69 99 SER A O 1
ATOM 814 N N . ILE A 1 100 ? 11.944 -0.548 -2.398 1.00 91.00 100 ILE A N 1
ATOM 815 C CA . ILE A 1 100 ? 12.380 0.166 -3.607 1.00 91.00 100 ILE A CA 1
ATOM 816 C C . ILE A 1 100 ? 13.890 0.002 -3.850 1.00 91.00 100 ILE A C 1
ATOM 818 O O . ILE A 1 100 ? 14.246 -0.345 -4.974 1.00 91.00 100 ILE A O 1
ATOM 822 N N . PRO A 1 101 ? 14.792 0.155 -2.855 1.00 91.25 101 PRO A N 1
ATOM 823 C CA . PRO A 1 101 ? 16.228 -0.020 -3.094 1.00 91.25 101 PRO A CA 1
ATOM 824 C C . PRO A 1 101 ? 16.574 -1.392 -3.704 1.00 91.25 101 PRO A C 1
ATOM 826 O O . PRO A 1 101 ? 17.295 -1.459 -4.702 1.00 91.25 101 PRO A O 1
ATOM 829 N N . ALA A 1 102 ? 15.962 -2.461 -3.184 1.00 90.44 102 ALA A N 1
ATOM 830 C CA . ALA A 1 102 ? 16.122 -3.835 -3.669 1.00 90.44 102 ALA A CA 1
ATOM 831 C C . ALA A 1 102 ? 15.563 -4.061 -5.086 1.00 90.44 102 ALA A C 1
ATOM 833 O O . ALA A 1 102 ? 15.950 -4.985 -5.789 1.00 90.44 102 ALA A O 1
ATOM 834 N N . MET A 1 103 ? 14.627 -3.232 -5.545 1.00 89.62 103 MET A N 1
ATOM 835 C CA . MET A 1 103 ? 14.098 -3.331 -6.911 1.00 89.62 103 MET A CA 1
ATOM 836 C C . MET A 1 103 ? 14.969 -2.601 -7.939 1.00 89.62 103 MET A C 1
ATOM 838 O O . MET A 1 103 ? 14.843 -2.851 -9.142 1.00 89.62 103 MET A O 1
ATOM 842 N N . HIS A 1 104 ? 15.859 -1.722 -7.473 1.00 91.31 104 HIS A N 1
ATOM 843 C CA . HIS A 1 104 ? 16.758 -0.908 -8.290 1.00 91.31 104 HIS A CA 1
ATOM 844 C C . HIS A 1 104 ? 18.218 -1.388 -8.275 1.00 91.31 104 HIS A C 1
ATOM 846 O O . HIS A 1 104 ? 19.078 -0.699 -8.817 1.00 91.31 104 HIS A O 1
ATOM 852 N N . GLY A 1 105 ? 18.513 -2.562 -7.707 1.00 89.50 105 GLY A N 1
ATOM 853 C CA . GLY A 1 105 ? 19.865 -3.134 -7.729 1.00 89.50 105 GLY A CA 1
ATOM 854 C C . GLY A 1 105 ? 20.710 -2.837 -6.484 1.00 89.50 105 GLY A C 1
ATOM 855 O O . GLY A 1 105 ? 21.865 -3.240 -6.436 1.00 89.50 105 GLY A O 1
ATOM 856 N N . ILE A 1 106 ? 20.162 -2.178 -5.455 1.00 90.19 106 ILE A N 1
ATOM 857 C CA . ILE A 1 106 ? 20.882 -1.923 -4.194 1.00 90.19 106 ILE A CA 1
ATOM 858 C C . ILE A 1 106 ? 20.698 -3.128 -3.268 1.00 90.19 106 ILE A C 1
ATOM 860 O O . ILE A 1 106 ? 19.566 -3.563 -3.061 1.00 90.19 106 ILE A O 1
ATOM 864 N N . ASP A 1 107 ? 21.794 -3.651 -2.709 1.00 89.50 107 ASP A N 1
ATOM 865 C CA . ASP A 1 107 ? 21.768 -4.775 -1.763 1.00 89.50 107 ASP A CA 1
ATOM 866 C C . ASP A 1 107 ? 21.250 -4.320 -0.393 1.00 89.50 107 ASP A C 1
ATOM 868 O O . ASP A 1 107 ? 21.992 -4.004 0.535 1.00 89.50 107 ASP A O 1
ATOM 872 N N . PHE A 1 108 ? 19.930 -4.205 -0.310 1.00 90.81 108 PHE A N 1
ATOM 873 C CA . PHE A 1 108 ? 19.197 -3.846 0.888 1.00 90.81 108 PHE A CA 1
ATOM 874 C C . PHE A 1 108 ? 18.035 -4.817 1.038 1.00 90.81 108 PHE A C 1
ATOM 876 O O . PHE A 1 108 ? 17.269 -5.015 0.096 1.00 90.81 108 PHE A O 1
ATOM 883 N N . TYR A 1 109 ? 17.889 -5.418 2.216 1.00 91.31 109 TYR A N 1
ATOM 884 C CA . TYR A 1 109 ? 16.819 -6.382 2.435 1.00 91.31 109 TYR A CA 1
ATOM 885 C C . TYR A 1 109 ? 15.446 -5.691 2.334 1.00 91.31 109 TYR A C 1
ATOM 887 O O . TYR A 1 109 ? 15.209 -4.703 3.038 1.00 91.31 109 TYR A O 1
ATOM 895 N N . PRO A 1 110 ? 14.522 -6.180 1.487 1.00 92.38 110 PRO A N 1
ATOM 896 C CA . PRO A 1 110 ? 13.252 -5.518 1.241 1.00 92.38 110 PRO A CA 1
ATOM 897 C C . PRO A 1 110 ? 12.394 -5.545 2.505 1.00 92.38 110 PRO A C 1
ATOM 899 O O . PRO A 1 110 ? 11.797 -6.559 2.876 1.00 92.38 110 PRO A O 1
ATOM 902 N N . LEU A 1 111 ? 12.275 -4.385 3.153 1.00 92.88 111 LEU A N 1
ATOM 903 C CA . LEU A 1 111 ? 11.482 -4.242 4.379 1.00 92.88 111 LEU A CA 1
ATOM 904 C C . LEU A 1 111 ? 9.993 -4.541 4.158 1.00 92.88 111 LEU A C 1
ATOM 906 O O . LEU A 1 111 ? 9.265 -4.811 5.111 1.00 92.88 111 LEU A O 1
ATOM 910 N N . GLY A 1 112 ? 9.538 -4.560 2.902 1.00 89.69 112 GLY A N 1
ATOM 911 C CA . GLY A 1 112 ? 8.173 -4.914 2.531 1.00 89.69 112 GLY A CA 1
ATOM 912 C C . GLY A 1 112 ? 7.800 -6.358 2.856 1.00 89.69 112 GLY A C 1
ATOM 913 O O . GLY A 1 112 ? 6.604 -6.657 2.876 1.00 89.69 112 GLY A O 1
ATOM 914 N N . ASN A 1 113 ? 8.777 -7.221 3.156 1.00 92.44 113 ASN A N 1
ATOM 915 C CA . ASN A 1 113 ? 8.547 -8.568 3.683 1.00 92.44 113 ASN A CA 1
ATOM 916 C C . ASN A 1 113 ? 7.932 -8.535 5.093 1.00 92.44 113 ASN A C 1
ATOM 918 O O . ASN A 1 113 ? 7.173 -9.429 5.458 1.00 92.44 113 ASN A O 1
ATOM 922 N N . PHE A 1 114 ? 8.158 -7.464 5.859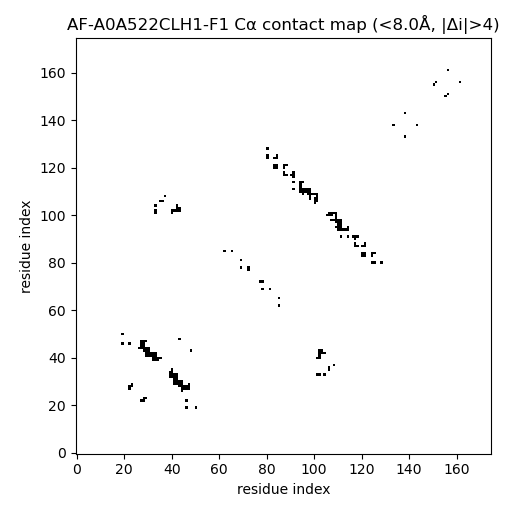 1.00 94.69 114 PHE A N 1
ATOM 923 C CA . PHE A 1 114 ? 7.566 -7.269 7.187 1.00 94.69 114 PHE A CA 1
ATOM 924 C C . PHE A 1 114 ? 6.148 -6.683 7.146 1.00 94.69 114 PHE A C 1
ATOM 926 O O . PHE A 1 114 ? 5.616 -6.261 8.172 1.00 94.69 114 PHE A O 1
ATOM 933 N N . ALA A 1 115 ? 5.498 -6.672 5.977 1.00 91.69 115 ALA A N 1
ATOM 934 C CA . ALA A 1 115 ? 4.139 -6.161 5.812 1.00 91.69 115 ALA A CA 1
ATOM 935 C C . ALA A 1 115 ? 3.090 -6.883 6.681 1.00 91.69 115 ALA A C 1
ATOM 937 O O . ALA A 1 115 ? 2.010 -6.339 6.893 1.00 91.69 115 ALA A O 1
ATOM 938 N N . PHE A 1 116 ? 3.399 -8.061 7.229 1.00 93.88 116 PHE A N 1
ATOM 939 C CA . PHE A 1 116 ? 2.537 -8.733 8.202 1.00 93.88 116 PHE A CA 1
ATOM 940 C C . PHE A 1 116 ? 2.365 -7.930 9.506 1.00 93.88 116 PHE A C 1
ATOM 942 O O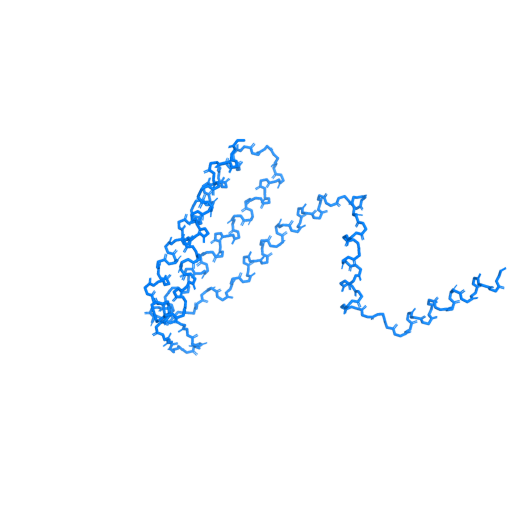 . PHE A 1 116 ? 1.292 -7.977 10.094 1.00 93.88 116 PHE A O 1
ATOM 949 N N . ILE A 1 117 ? 3.366 -7.152 9.942 1.00 94.50 117 ILE A N 1
ATOM 950 C CA . ILE A 1 117 ? 3.309 -6.360 11.185 1.00 94.50 117 ILE A CA 1
ATOM 951 C C . ILE A 1 117 ? 2.152 -5.346 11.157 1.00 94.50 117 ILE A C 1
ATOM 953 O O . ILE A 1 117 ? 1.290 -5.398 12.037 1.00 94.50 117 ILE A O 1
ATOM 957 N N . PRO A 1 118 ? 2.067 -4.436 10.165 1.00 93.38 118 PRO A N 1
ATOM 958 C CA . PRO A 1 118 ? 0.949 -3.503 10.080 1.00 93.38 118 PRO A CA 1
ATOM 959 C C . PRO A 1 118 ? -0.385 -4.199 9.797 1.00 93.38 118 PRO A C 1
ATOM 961 O O . PRO A 1 118 ? -1.414 -3.689 10.225 1.00 93.38 118 PRO A O 1
ATOM 964 N N . LEU A 1 119 ? -0.397 -5.357 9.128 1.00 91.38 119 LEU A N 1
ATOM 965 C CA . LEU A 1 119 ? -1.629 -6.129 8.932 1.00 91.38 119 LEU A CA 1
ATOM 966 C C . LEU A 1 119 ? -2.168 -6.677 10.258 1.00 91.38 119 LEU A C 1
ATOM 968 O O . LEU A 1 119 ? -3.355 -6.526 10.533 1.00 91.38 119 LEU A O 1
ATOM 972 N N . VAL A 1 120 ? -1.301 -7.238 11.106 1.00 92.38 120 VAL A N 1
ATOM 973 C CA . VAL A 1 120 ? -1.669 -7.689 12.457 1.00 92.38 120 VAL A CA 1
ATOM 974 C C . VAL A 1 120 ? -2.133 -6.510 13.308 1.00 92.38 120 VAL A C 1
ATOM 976 O O . VAL A 1 120 ? -3.150 -6.611 13.988 1.00 92.38 120 VAL A O 1
ATOM 979 N N . LEU A 1 121 ? -1.438 -5.372 13.240 1.00 91.31 121 LEU A N 1
ATOM 980 C CA . LEU A 1 121 ? -1.816 -4.168 13.981 1.00 91.31 121 LEU A CA 1
ATOM 981 C C . LEU A 1 121 ? -3.189 -3.629 13.546 1.00 91.31 121 LEU A C 1
ATOM 983 O O . LEU A 1 121 ? -4.009 -3.269 14.391 1.00 91.31 121 LEU A O 1
ATOM 987 N N . MET A 1 122 ? -3.455 -3.624 12.238 1.00 89.50 122 MET A N 1
ATOM 988 C CA . MET A 1 122 ? -4.742 -3.230 11.669 1.00 89.50 122 MET A CA 1
ATOM 989 C C . MET A 1 122 ? -5.852 -4.193 12.099 1.00 89.50 122 MET A C 1
ATOM 991 O O . MET A 1 122 ? -6.889 -3.742 12.582 1.00 89.50 122 MET A O 1
ATOM 995 N N . ALA A 1 123 ? -5.619 -5.503 11.979 1.00 87.56 123 ALA A N 1
ATOM 996 C CA . ALA A 1 123 ? -6.566 -6.534 12.393 1.00 87.56 123 ALA A CA 1
ATOM 997 C C . ALA A 1 123 ? -6.887 -6.430 13.888 1.00 87.56 123 ALA A C 1
ATOM 999 O O . ALA A 1 123 ? -8.054 -6.442 14.267 1.00 87.56 123 ALA A O 1
ATOM 1000 N N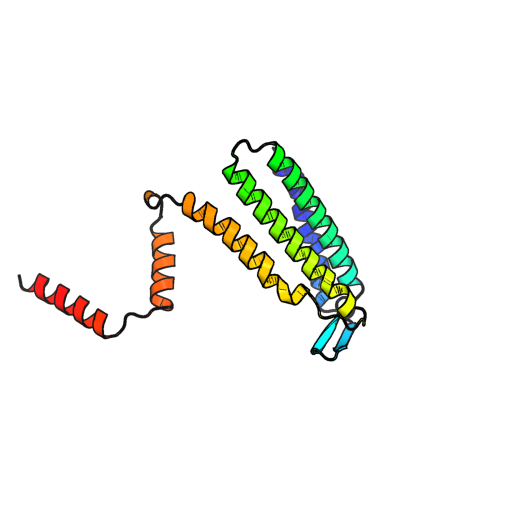 . TRP A 1 124 ? -5.873 -6.235 14.733 1.00 86.56 124 TRP A N 1
ATOM 1001 C CA . TRP A 1 124 ? -6.052 -6.023 16.168 1.00 86.56 124 TRP A CA 1
ATOM 1002 C C . TRP A 1 124 ? -6.854 -4.750 16.471 1.00 86.56 124 TRP A C 1
ATOM 1004 O O . TRP A 1 124 ? -7.755 -4.772 17.313 1.00 86.56 124 TRP A O 1
ATOM 1014 N N . GLY A 1 125 ? -6.571 -3.653 15.760 1.00 83.38 125 GLY A N 1
ATOM 1015 C CA . GLY A 1 125 ? -7.299 -2.393 15.900 1.00 83.38 125 GLY A CA 1
ATOM 1016 C C . GLY A 1 125 ? -8.772 -2.485 15.504 1.00 83.38 125 GLY A C 1
ATOM 1017 O O . GLY A 1 125 ? -9.615 -1.871 16.157 1.00 83.38 125 GLY A O 1
ATOM 1018 N N . MET A 1 126 ? -9.089 -3.274 14.475 1.00 80.81 126 MET A N 1
ATOM 1019 C CA . MET A 1 126 ? -10.469 -3.570 14.084 1.00 80.81 126 MET A CA 1
ATOM 1020 C C . MET A 1 126 ? -11.145 -4.491 15.106 1.00 80.81 126 MET A C 1
ATOM 1022 O O . MET A 1 126 ? -12.157 -4.119 15.693 1.00 80.81 126 MET A O 1
ATOM 1026 N N . TYR A 1 127 ? -10.525 -5.635 15.403 1.00 80.88 127 TYR A N 1
ATOM 1027 C CA . TYR A 1 127 ? -11.064 -6.678 16.276 1.00 80.88 127 TYR A CA 1
ATOM 1028 C C . TYR A 1 127 ? -11.421 -6.179 17.676 1.00 80.88 127 TYR A C 1
ATOM 1030 O O . TYR A 1 127 ? -12.517 -6.446 18.165 1.00 80.88 127 TYR A O 1
ATOM 1038 N N . ARG A 1 128 ? -10.522 -5.423 18.325 1.00 72.12 128 ARG A N 1
ATOM 1039 C CA . ARG A 1 128 ? -10.763 -4.912 19.683 1.00 72.12 128 ARG A CA 1
ATOM 1040 C C . ARG A 1 128 ? -12.052 -4.094 19.748 1.00 72.12 128 ARG A C 1
ATOM 1042 O O . ARG A 1 128 ? -12.761 -4.180 20.739 1.00 72.12 128 ARG A O 1
ATOM 1049 N N . HIS A 1 129 ? -12.340 -3.297 18.726 1.00 62.94 129 HIS A N 1
ATOM 1050 C CA . HIS A 1 129 ? -13.505 -2.419 18.734 1.00 62.94 129 HIS A CA 1
ATOM 1051 C C . HIS A 1 129 ? -14.762 -3.114 18.205 1.00 62.94 129 HIS A C 1
ATOM 1053 O O . HIS A 1 129 ? -15.854 -2.850 18.702 1.00 62.94 129 HIS A O 1
ATOM 1059 N N . ASP A 1 130 ? -14.612 -4.017 17.234 1.00 65.75 130 ASP A N 1
ATOM 1060 C CA . ASP A 1 130 ? -15.736 -4.759 16.670 1.00 65.75 130 ASP A CA 1
ATOM 1061 C C . ASP A 1 130 ? -16.313 -5.731 17.714 1.00 65.75 130 ASP A C 1
ATOM 1063 O O . ASP A 1 130 ? -17.520 -5.702 17.929 1.00 65.75 130 ASP A O 1
ATOM 1067 N N . ILE A 1 131 ? -15.481 -6.455 18.483 1.00 55.97 131 ILE A N 1
ATOM 1068 C CA . ILE A 1 131 ? -15.950 -7.301 19.602 1.00 55.97 131 ILE A CA 1
ATOM 1069 C C . ILE A 1 131 ? -16.629 -6.499 20.710 1.00 55.97 131 ILE A C 1
ATOM 1071 O O . ILE A 1 131 ? -17.635 -6.945 21.253 1.00 55.97 131 ILE A O 1
ATOM 1075 N N . ILE A 1 132 ? -16.116 -5.313 21.045 1.00 52.62 132 ILE A N 1
ATOM 1076 C CA . ILE A 1 132 ? -16.738 -4.462 22.072 1.00 52.62 132 ILE A CA 1
ATOM 1077 C C . ILE A 1 132 ? -18.103 -3.926 21.597 1.00 52.62 132 ILE A C 1
ATOM 1079 O O . ILE A 1 132 ? -18.998 -3.731 22.416 1.00 52.62 132 ILE A O 1
ATOM 1083 N N . SER A 1 133 ? -18.294 -3.733 20.286 1.00 54.34 133 SER A N 1
ATOM 1084 C CA . SER A 1 133 ? -19.593 -3.368 19.696 1.00 54.34 133 SER A CA 1
ATOM 1085 C C . SER A 1 133 ? -20.515 -4.560 19.412 1.00 54.34 133 SER A C 1
ATOM 1087 O O . SER A 1 133 ? -21.709 -4.370 19.171 1.00 54.34 133 SER A O 1
ATOM 1089 N N . MET A 1 134 ? -19.983 -5.786 19.447 1.00 50.34 134 MET A N 1
ATOM 1090 C CA . MET A 1 134 ? -20.720 -7.015 19.177 1.00 50.34 134 MET A CA 1
ATOM 1091 C C . MET A 1 134 ? -21.587 -7.349 20.390 1.00 50.34 134 MET A C 1
ATOM 1093 O O . MET A 1 134 ? -21.208 -8.085 21.299 1.00 50.34 134 MET A O 1
ATOM 1097 N N . ASN A 1 135 ? -22.787 -6.776 20.425 1.00 52.62 135 ASN A N 1
ATOM 1098 C CA . ASN A 1 135 ? -23.823 -7.226 21.337 1.00 52.62 135 ASN A CA 1
ATOM 1099 C C . ASN A 1 135 ? -24.168 -8.678 20.965 1.00 52.62 135 ASN A C 1
ATOM 1101 O O . ASN A 1 135 ? -24.821 -8.910 19.947 1.00 52.62 135 ASN A O 1
ATOM 1105 N N . TRP A 1 136 ? -23.736 -9.648 21.779 1.00 56.84 136 TRP A N 1
ATOM 1106 C CA . TRP A 1 136 ? -24.023 -11.088 21.635 1.00 56.84 136 TRP A CA 1
ATOM 1107 C C . TRP A 1 136 ? -25.512 -11.383 21.364 1.00 56.84 136 TRP A C 1
ATOM 1109 O O . TRP A 1 136 ? -25.849 -12.346 20.684 1.00 56.84 136 TRP A O 1
ATOM 1119 N N . SER A 1 137 ? -26.402 -10.499 21.826 1.00 58.09 137 SER A N 1
ATOM 1120 C CA . SER A 1 137 ? -27.851 -10.555 21.604 1.00 58.09 137 SER A CA 1
ATOM 1121 C C . SER A 1 137 ? -28.299 -10.317 20.145 1.00 58.09 137 SER A C 1
ATOM 1123 O O . SER A 1 137 ? -29.419 -10.661 19.787 1.00 58.09 137 SER A O 1
ATOM 1125 N N . SER A 1 138 ? -27.449 -9.727 19.297 1.00 59.56 138 SER A N 1
ATOM 1126 C CA . SER A 1 138 ? -27.749 -9.406 17.886 1.00 59.56 138 SER A CA 1
ATOM 1127 C C . SER A 1 138 ? -27.107 -10.358 16.873 1.00 59.56 138 SER A C 1
ATOM 1129 O O . SER A 1 138 ? -27.185 -10.110 15.675 1.00 59.56 138 SER A O 1
ATOM 1131 N N . MET A 1 139 ? -26.462 -11.431 17.345 1.00 61.75 139 MET A N 1
ATOM 1132 C CA . MET A 1 139 ? -25.843 -12.426 16.476 1.00 61.75 139 MET A CA 1
ATOM 1133 C C . MET A 1 139 ? -26.937 -13.176 15.705 1.00 61.75 139 MET A C 1
ATOM 1135 O O . MET A 1 139 ? -27.666 -13.994 16.274 1.00 61.75 139 MET A O 1
ATOM 1139 N N . ASP A 1 140 ? -27.067 -12.890 14.412 1.00 67.19 140 ASP A N 1
ATOM 1140 C CA . ASP A 1 140 ? -28.008 -13.599 13.557 1.00 67.19 140 ASP A CA 1
ATOM 1141 C C . ASP A 1 140 ? -27.560 -15.056 13.367 1.00 67.19 140 ASP A C 1
ATOM 1143 O O . ASP A 1 140 ? -26.377 -15.404 13.425 1.00 67.19 140 ASP A O 1
ATOM 1147 N N . ARG A 1 141 ? -28.528 -15.943 13.108 1.00 61.66 141 ARG A N 1
ATOM 1148 C CA . ARG A 1 141 ? -28.301 -17.395 12.959 1.00 61.66 141 ARG A CA 1
ATOM 1149 C C . ARG A 1 141 ? -27.235 -17.744 11.913 1.00 61.66 141 ARG A C 1
ATOM 1151 O O . ARG A 1 141 ? -26.625 -18.805 12.011 1.00 61.66 141 ARG A O 1
ATOM 1158 N N . HIS A 1 142 ? -27.012 -16.871 10.933 1.00 66.38 142 HIS A N 1
ATOM 1159 C CA . HIS A 1 142 ? -25.987 -17.046 9.908 1.00 66.38 142 HIS A CA 1
ATOM 1160 C C . HIS A 1 142 ? -24.569 -16.854 10.455 1.00 66.38 142 HIS A C 1
ATOM 1162 O O . HIS A 1 142 ? -23.709 -17.683 10.171 1.00 66.38 142 HIS A O 1
ATOM 1168 N N . ASP A 1 143 ? -24.335 -15.845 11.295 1.00 66.25 143 ASP A N 1
ATOM 1169 C CA . ASP A 1 143 ? -23.011 -15.568 11.866 1.00 66.25 143 ASP A CA 1
ATOM 1170 C C . ASP A 1 143 ? -22.607 -16.665 12.859 1.00 66.25 143 ASP A C 1
ATOM 1172 O O . ASP A 1 143 ? -21.481 -17.165 12.833 1.00 66.25 143 ASP A O 1
ATOM 1176 N N . ALA A 1 144 ? -23.568 -17.137 13.659 1.00 65.31 144 ALA A N 1
ATOM 1177 C CA . ALA A 1 144 ? -23.378 -18.291 14.534 1.00 65.31 144 ALA A CA 1
ATOM 1178 C C . ALA A 1 144 ? -23.107 -19.586 13.745 1.00 65.31 144 ALA A C 1
ATOM 1180 O O . ALA A 1 144 ? -22.283 -20.399 14.162 1.00 65.31 144 ALA A O 1
ATOM 1181 N N . ALA A 1 145 ? -23.759 -19.774 12.592 1.00 69.69 145 ALA A N 1
ATOM 1182 C CA . ALA A 1 145 ? -23.529 -20.934 11.735 1.00 69.69 145 ALA A CA 1
ATOM 1183 C C . ALA A 1 145 ? -22.142 -20.904 11.082 1.00 69.69 145 ALA A C 1
ATOM 1185 O O . ALA A 1 145 ? -21.490 -21.940 11.018 1.00 69.69 145 ALA A O 1
ATOM 1186 N N . VAL A 1 146 ? -21.660 -19.739 10.640 1.00 71.94 146 VAL A N 1
ATOM 1187 C CA . VAL A 1 146 ? -20.315 -19.604 10.057 1.00 71.94 146 VAL A CA 1
ATOM 1188 C C . VAL A 1 146 ? -19.242 -19.889 11.105 1.00 71.94 146 VAL A C 1
ATOM 1190 O O . VAL A 1 146 ? -18.319 -20.652 10.830 1.00 71.94 146 VAL A O 1
ATOM 1193 N N . ILE A 1 147 ? -19.392 -19.352 12.318 1.00 72.38 147 ILE A N 1
ATOM 1194 C CA . ILE A 1 147 ? -18.477 -19.637 13.432 1.00 72.38 147 ILE A CA 1
ATOM 1195 C C . ILE A 1 147 ? -18.538 -21.125 13.809 1.00 72.38 147 ILE A C 1
ATOM 1197 O O . ILE A 1 147 ? -17.498 -21.753 13.983 1.00 72.38 147 ILE A O 1
ATOM 1201 N N . GLY A 1 148 ? -19.736 -21.713 13.877 1.00 69.38 148 GLY A N 1
ATOM 1202 C CA . GLY A 1 148 ? -19.923 -23.138 14.162 1.00 69.38 148 GLY A CA 1
ATOM 1203 C C . GLY A 1 148 ? -19.304 -24.051 13.102 1.00 69.38 148 GLY A C 1
ATOM 1204 O O . GLY A 1 148 ? -18.621 -25.006 13.453 1.00 69.38 148 GLY A O 1
ATOM 1205 N N . ILE A 1 149 ? -19.475 -23.735 11.814 1.00 76.44 149 ILE A N 1
ATOM 1206 C CA . ILE A 1 149 ? -18.829 -24.455 10.708 1.00 76.44 149 ILE A CA 1
ATOM 1207 C C . ILE A 1 149 ? -17.313 -24.341 10.832 1.00 76.44 149 ILE A C 1
ATOM 1209 O O . ILE A 1 149 ? -16.639 -25.359 10.756 1.00 76.44 149 ILE A O 1
ATOM 1213 N N . PHE A 1 150 ? -16.790 -23.137 11.077 1.00 76.31 150 PHE A N 1
ATOM 1214 C CA . PHE A 1 150 ? -15.353 -22.902 11.203 1.00 76.31 150 PHE A CA 1
ATOM 1215 C C . PHE A 1 150 ? -14.737 -23.705 12.360 1.00 76.31 150 PHE A C 1
ATOM 1217 O O . PHE A 1 150 ? -13.685 -24.321 12.201 1.00 76.31 150 PHE A O 1
ATOM 1224 N N . ILE A 1 151 ? -15.424 -23.765 13.506 1.00 71.44 151 ILE A N 1
ATOM 1225 C CA . ILE A 1 151 ? -15.006 -24.569 14.661 1.00 71.44 151 ILE A CA 1
ATOM 1226 C C . ILE A 1 151 ? -15.076 -26.068 14.340 1.00 71.44 151 ILE A C 1
ATOM 1228 O O . ILE A 1 151 ? -14.125 -26.780 14.635 1.00 71.44 151 ILE A O 1
ATOM 1232 N N . LEU A 1 152 ? -16.146 -26.545 13.694 1.00 71.56 152 LEU A N 1
ATOM 1233 C CA . LEU A 1 152 ? -16.295 -27.959 13.323 1.00 71.56 152 LEU A CA 1
ATOM 1234 C C . LEU A 1 152 ? -15.289 -28.414 12.256 1.00 71.56 152 LEU A C 1
ATOM 1236 O O . LEU A 1 152 ? -14.934 -29.591 12.221 1.00 71.56 152 LEU A O 1
ATOM 1240 N N . THR A 1 153 ? -14.834 -27.511 11.383 1.00 73.31 153 THR A N 1
ATOM 1241 C CA . THR A 1 153 ? -13.824 -27.824 10.364 1.00 73.31 153 THR A CA 1
ATOM 1242 C C . THR A 1 153 ? -12.401 -27.832 10.911 1.00 73.31 153 THR A C 1
ATOM 1244 O O . THR A 1 153 ? -11.599 -28.644 10.462 1.00 73.31 153 THR A O 1
ATOM 1247 N N . GLU A 1 154 ? -12.079 -26.953 11.862 1.00 68.00 154 GLU A N 1
ATOM 1248 C CA . GLU A 1 154 ? -10.728 -26.846 12.440 1.00 68.00 154 GLU A CA 1
ATOM 1249 C C . GLU A 1 154 ? -10.528 -27.767 13.657 1.00 68.00 154 GLU A C 1
ATOM 1251 O O . GLU A 1 154 ? -9.420 -28.230 13.919 1.00 68.00 154 GLU A O 1
ATOM 1256 N N . PHE A 1 155 ? -11.604 -28.081 14.384 1.00 63.72 155 PHE A N 1
ATOM 1257 C CA . PHE A 1 155 ? -11.606 -28.967 15.547 1.00 63.72 155 PHE A CA 1
ATOM 1258 C C . PHE A 1 155 ? -12.691 -30.035 15.376 1.00 63.72 155 PHE A C 1
ATOM 1260 O O . PHE A 1 155 ? -13.774 -29.916 15.958 1.00 63.72 155 PHE A O 1
ATOM 1267 N N . PRO A 1 156 ? -12.440 -31.081 14.565 1.00 61.56 156 PRO A N 1
ATOM 1268 C CA . PRO A 1 156 ? -13.371 -32.192 14.471 1.00 61.56 156 PRO A CA 1
ATOM 1269 C C . PRO A 1 156 ? -13.534 -32.817 15.866 1.00 61.56 156 PRO A C 1
ATOM 1271 O O . PRO A 1 156 ? -12.527 -33.050 16.545 1.00 61.56 156 PRO A O 1
ATOM 1274 N N . PRO A 1 157 ? -14.774 -33.066 16.322 1.00 61.41 157 PRO A N 1
ATOM 1275 C CA . PRO A 1 157 ? -15.009 -33.654 17.632 1.00 61.41 157 PRO A CA 1
ATOM 1276 C C . PRO A 1 157 ? -14.291 -35.000 17.702 1.00 61.41 157 PRO A C 1
ATOM 1278 O O . PRO A 1 157 ? -14.468 -35.849 16.827 1.00 61.41 157 PRO A O 1
ATOM 1281 N N . SER A 1 158 ? -13.448 -35.169 18.722 1.00 66.44 158 SER A N 1
ATOM 1282 C CA . SER A 1 158 ? -12.756 -36.439 18.951 1.00 66.44 158 SER A CA 1
ATOM 1283 C C . SER A 1 158 ? -13.791 -37.547 19.150 1.00 66.44 158 SER A C 1
ATOM 1285 O O . SER A 1 158 ? -14.828 -37.290 19.764 1.00 66.44 158 SER A O 1
ATOM 1287 N N . ASP A 1 159 ? -13.513 -38.761 18.667 1.00 64.06 159 ASP A N 1
ATOM 1288 C CA . ASP A 1 159 ? -14.461 -39.893 18.644 1.00 64.06 159 ASP A CA 1
ATOM 1289 C C . ASP A 1 159 ? -15.184 -40.134 19.988 1.00 64.06 159 ASP A C 1
ATOM 1291 O O . ASP A 1 159 ? -16.345 -40.538 20.017 1.00 64.06 159 ASP A O 1
ATOM 1295 N N . ASN A 1 160 ? -14.544 -39.779 21.105 1.00 59.12 160 ASN A N 1
ATOM 1296 C CA . ASN A 1 160 ? -15.110 -39.876 22.448 1.00 59.12 160 ASN A CA 1
ATOM 1297 C C . ASN A 1 160 ? -16.343 -38.970 22.666 1.00 59.12 160 ASN A C 1
ATOM 1299 O O . ASN A 1 160 ? -17.264 -39.361 23.374 1.00 59.12 160 ASN A O 1
ATOM 1303 N N . GLU A 1 161 ? -16.411 -37.772 22.072 1.00 58.38 161 GLU A N 1
ATOM 1304 C CA . GLU A 1 161 ? -17.540 -36.837 22.259 1.00 58.38 161 GLU A CA 1
ATOM 1305 C C . GLU A 1 161 ? -18.812 -37.277 21.518 1.00 58.38 161 GLU A C 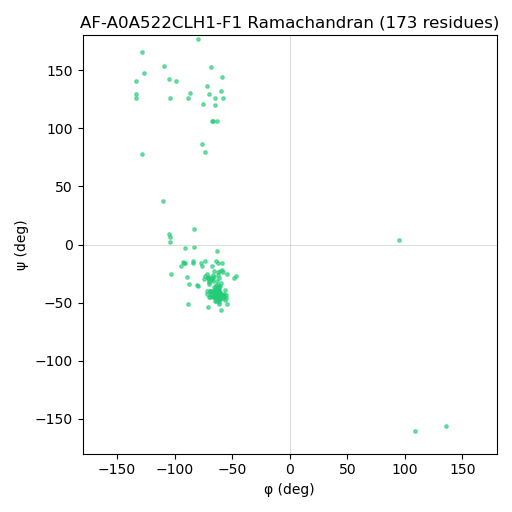1
ATOM 1307 O O . GLU A 1 161 ? -19.926 -36.991 21.968 1.00 58.38 161 GLU A O 1
ATOM 1312 N N . GLN A 1 162 ? -18.667 -38.024 20.418 1.00 58.97 162 GLN A N 1
ATOM 1313 C CA . GLN A 1 162 ? -19.805 -38.598 19.693 1.00 58.97 162 GLN A CA 1
ATOM 1314 C C . GLN A 1 162 ? -20.477 -39.720 20.495 1.00 58.97 162 GLN A C 1
ATOM 1316 O O . GLN A 1 162 ? -21.703 -39.847 20.476 1.00 58.97 162 GLN A O 1
ATOM 1321 N N . GLU A 1 163 ? -19.690 -40.485 21.254 1.00 56.47 163 GLU A N 1
ATOM 1322 C CA . GLU A 1 163 ? -20.187 -41.556 22.118 1.00 56.47 163 GLU A CA 1
ATOM 1323 C C . GLU A 1 163 ? -20.998 -40.995 23.302 1.00 56.47 163 GLU A C 1
ATOM 1325 O O . GLU A 1 163 ? -22.108 -41.462 23.567 1.00 56.47 163 GLU A O 1
ATOM 1330 N N . TYR A 1 164 ? -20.536 -39.910 23.941 1.00 55.75 164 TYR A N 1
ATOM 1331 C CA . TYR A 1 164 ? -21.294 -39.237 25.008 1.00 55.75 164 TYR A CA 1
ATOM 1332 C C . TYR A 1 164 ? -22.606 -38.609 24.507 1.00 55.75 164 TYR A C 1
ATOM 1334 O O . TYR A 1 164 ? -23.630 -38.706 25.187 1.00 55.75 164 TYR A O 1
ATOM 1342 N N . GLY A 1 165 ? -22.612 -38.010 23.309 1.00 59.03 165 GLY A N 1
ATOM 1343 C CA . GLY A 1 165 ? -23.824 -37.447 22.704 1.00 59.03 165 GLY A CA 1
ATOM 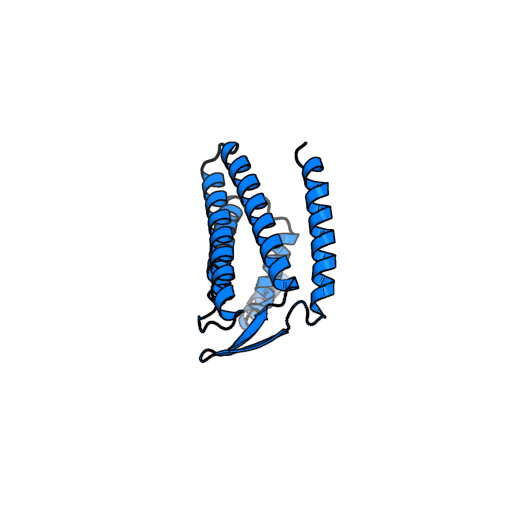1344 C C . GLY A 1 165 ? -24.874 -38.506 22.341 1.00 59.03 165 GLY A C 1
ATOM 1345 O O . GLY A 1 165 ? -26.073 -38.279 22.522 1.00 59.03 165 GLY A O 1
ATOM 1346 N N . ALA A 1 166 ? -24.435 -39.683 21.884 1.00 59.19 166 ALA A N 1
ATOM 1347 C CA . ALA A 1 166 ? -25.313 -40.806 21.554 1.00 59.19 166 ALA A CA 1
ATOM 1348 C C . ALA A 1 166 ? -25.920 -41.466 22.805 1.00 59.19 166 ALA A C 1
ATOM 1350 O O . ALA A 1 166 ? -27.114 -41.779 22.820 1.00 59.19 166 ALA A O 1
ATOM 1351 N N . LEU A 1 167 ? -25.136 -41.615 23.878 1.00 59.16 167 LEU A N 1
ATOM 1352 C CA . LEU A 1 167 ? -25.609 -42.159 25.157 1.00 59.16 167 LEU A CA 1
ATOM 1353 C C . LEU A 1 167 ? -26.661 -41.251 25.810 1.00 59.16 167 LEU A C 1
ATOM 1355 O O . LEU A 1 167 ? -27.684 -41.732 26.299 1.00 59.16 167 LEU A O 1
ATOM 1359 N N . GLN A 1 168 ? -26.465 -39.933 25.738 1.00 57.47 168 GLN A N 1
ATOM 1360 C CA . GLN A 1 168 ? -27.386 -38.961 26.329 1.00 57.47 168 GLN A CA 1
ATOM 1361 C C . GLN A 1 168 ? -28.737 -38.878 25.589 1.00 57.47 168 GLN A C 1
ATOM 1363 O O . GLN A 1 168 ? -29.763 -38.562 26.196 1.00 57.47 168 GLN A O 1
ATOM 1368 N N . TYR A 1 169 ? -28.762 -39.182 24.286 1.00 51.69 169 TYR A N 1
ATOM 1369 C CA . TYR A 1 169 ? -30.002 -39.308 23.513 1.00 51.69 169 TYR A CA 1
ATOM 1370 C C . TYR A 1 169 ? -30.691 -40.663 23.715 1.00 51.69 169 TYR A C 1
ATOM 1372 O O . TYR A 1 169 ? -31.919 -40.708 23.753 1.00 51.69 169 TYR A O 1
ATOM 1380 N N . GLY A 1 170 ? -29.931 -41.748 23.897 1.00 54.69 170 GLY A N 1
ATOM 1381 C CA . GLY A 1 170 ? -30.475 -43.079 24.183 1.00 54.69 170 GLY A CA 1
ATOM 1382 C C . GLY A 1 170 ? -31.234 -43.153 25.512 1.00 54.69 170 GLY A C 1
ATOM 1383 O O . GLY A 1 170 ? -32.323 -43.722 25.560 1.00 54.69 170 GLY A O 1
ATOM 1384 N N . GLU A 1 171 ? -30.728 -42.511 26.570 1.00 53.75 171 GLU A N 1
ATOM 1385 C CA . GLU A 1 171 ? -31.416 -42.466 27.873 1.00 53.75 171 GLU A CA 1
ATOM 1386 C C . GLU A 1 171 ? -32.727 -41.668 27.845 1.00 53.75 171 GLU A C 1
ATOM 1388 O O . GLU A 1 171 ? -33.666 -42.007 28.558 1.00 53.75 171 GLU A O 1
ATOM 1393 N N . ARG A 1 172 ? -32.836 -40.634 27.001 1.00 51.12 172 ARG A N 1
ATOM 1394 C CA . ARG A 1 172 ? -34.060 -39.816 26.895 1.00 51.12 172 ARG A CA 1
ATOM 1395 C C . ARG A 1 172 ? -35.189 -40.471 26.103 1.00 51.12 172 ARG A C 1
ATOM 1397 O O . ARG A 1 172 ? -36.313 -39.994 26.175 1.00 51.12 172 ARG A O 1
ATOM 1404 N N . VAL A 1 173 ? -34.898 -41.513 25.328 1.00 55.06 173 VAL A N 1
ATOM 1405 C CA . VAL A 1 173 ? -35.906 -42.271 24.562 1.00 55.06 173 VAL A CA 1
ATOM 1406 C C . VAL A 1 173 ? -36.430 -43.470 25.366 1.00 55.06 173 VAL A C 1
ATOM 1408 O O . VAL A 1 173 ? -37.479 -44.019 25.039 1.00 55.06 173 VAL A O 1
ATOM 1411 N N . LEU A 1 174 ? -35.720 -43.862 26.429 1.00 53.94 174 LEU A N 1
ATOM 1412 C CA . LEU A 1 174 ? -36.061 -44.995 27.295 1.00 53.94 174 LEU A CA 1
ATOM 1413 C C . LEU A 1 174 ? -36.660 -44.586 28.657 1.00 53.94 174 LEU A C 1
ATOM 1415 O O . LEU A 1 174 ? -36.956 -45.469 29.462 1.00 53.94 174 LEU A O 1
ATOM 1419 N N . ALA A 1 175 ? -36.855 -43.286 28.900 1.00 49.53 175 ALA A N 1
ATOM 1420 C CA . ALA A 1 175 ? -37.542 -42.724 30.068 1.00 49.53 175 ALA A CA 1
ATOM 1421 C C . ALA A 1 175 ? -38.886 -42.104 29.660 1.00 49.53 175 ALA A C 1
ATOM 1423 O O . ALA A 1 175 ? -39.859 -42.266 30.431 1.00 49.53 175 ALA A O 1
#

Secondary structure (DSSP, 8-state):
-HHHHHHHHHHHHHHHHHHHHHHTTSTTTEEEEEEETTEEEEEE-HHHHHHHHHHHHHHHHHHHHHHHHHTT---HHHHHHHHHHHHHHHHHHHHHHTTHHHHTT-----GGGGGHHHHHHHHHHHHHHHHHH--GGG--HHHHHHHHHHHHHHSPPPHHHHHHHHHHHHHHH--

Radius of gyration: 24.59 Å; Cα contacts (8 Å, |Δi|>4): 115; chains: 1; bounding box: 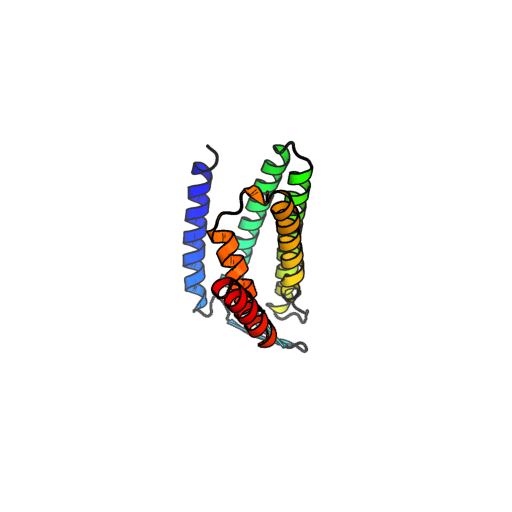60×61×50 Å

Sequence (175 aa):
MIHRRNAAITVAGFALSAVISLSTFTDYYLNGLWEYQWGYMARAGIMMQLFYIYSLLTMVYGIIMFARRNRVEADESERVKLRLLVFSIILFFQLKLGSIPAMHGIDFYPLGNFAFIPLVLMAWGMYRHDIISMNWSSMDRHDAAVIGIFILTEFPPSDNEQEYGALQYGERVLA